Protein AF-A0A484I4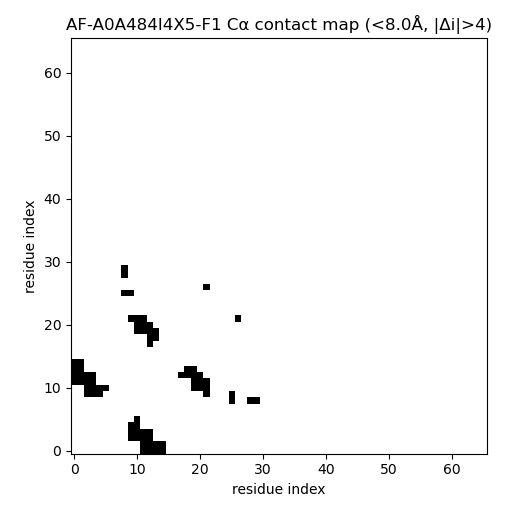X5-F1 (afdb_monomer)

Mean predicted aligned error: 13.14 Å

Foldseek 3Di:
DDWDDDPNAIWDADPPPRDIDHDDPSVVVVVVVVVVVVVVVVVVVPPDPCPVCPPVVVVVVVVVPD

InterPro domains:
  IPR027392 Transcription factor zinc-finger [PF13453] (1-31)

Solvent-accessible surface area (backbone atoms only — not comparable to full-atom values): 4188 Å² total; per-residue (Å²): 121,45,80,45,78,54,98,89,34,75,37,41,32,37,86,87,80,67,48,74,51,71,58,95,64,49,57,57,52,50,51,57,51,49,54,51,53,53,52,53,49,52,54,63,59,69,73,68,68,84,73,83,66,66,74,66,56,59,61,56,60,66,68,68,74,117

Radius of gyration: 21.01 Å; Cα contacts (8 Å, |Δi|>4): 37; chains: 1; bounding box: 43×42×41 Å

Structure (mmCIF, N/CA/C/O backbone):
data_AF-A0A484I4X5-F1
#
_entry.id   AF-A0A484I4X5-F1
#
loop_
_atom_site.group_PDB
_atom_site.id
_atom_site.type_symbol
_atom_site.label_atom_id
_atom_site.label_alt_id
_atom_site.label_comp_id
_atom_site.label_asym_id
_atom_site.label_entity_id
_atom_site.label_seq_id
_atom_site.pdbx_PDB_ins_code
_atom_site.Cartn_x
_atom_site.Cartn_y
_atom_site.Cartn_z
_atom_site.occupancy
_atom_site.B_iso_or_equiv
_atom_site.auth_seq_id
_atom_site.auth_comp_id
_atom_site.auth_asym_id
_atom_site.auth_atom_id
_atom_site.pdbx_PDB_model_num
ATOM 1 N N . MET A 1 1 ? -18.618 1.704 9.812 1.00 71.50 1 MET A N 1
ATOM 2 C CA . MET A 1 1 ? -17.329 1.025 9.592 1.00 71.50 1 MET A CA 1
ATOM 3 C C . MET A 1 1 ? -17.525 0.029 8.463 1.00 71.50 1 MET A C 1
ATOM 5 O O . MET A 1 1 ? -18.503 -0.708 8.532 1.00 71.50 1 MET A O 1
ATOM 9 N N . ARG A 1 2 ? -16.713 0.059 7.402 1.00 84.50 2 ARG A N 1
ATOM 10 C CA . ARG A 1 2 ? -16.781 -0.932 6.317 1.00 84.50 2 ARG A CA 1
ATOM 11 C C . ARG A 1 2 ? -15.443 -1.653 6.234 1.00 84.50 2 ARG A C 1
ATOM 13 O O . ARG A 1 2 ? -14.444 -1.016 5.922 1.00 84.50 2 ARG A O 1
ATOM 20 N N . ILE A 1 3 ? -15.476 -2.959 6.471 1.00 86.38 3 ILE A N 1
ATOM 21 C CA . ILE A 1 3 ? -14.331 -3.846 6.286 1.00 86.38 3 ILE A CA 1
ATOM 22 C C . ILE A 1 3 ? -14.286 -4.256 4.813 1.00 86.38 3 ILE A C 1
ATOM 24 O O . ILE A 1 3 ? -15.316 -4.586 4.212 1.00 86.38 3 ILE A O 1
ATOM 28 N N . SER A 1 4 ? -13.104 -4.203 4.211 1.00 87.62 4 SER A N 1
ATOM 29 C CA . SER A 1 4 ? -12.862 -4.707 2.859 1.00 87.62 4 SER A CA 1
ATOM 30 C C . SER A 1 4 ? -11.519 -5.416 2.791 1.00 87.62 4 SER A C 1
ATOM 32 O O . SER A 1 4 ? -10.548 -4.912 3.338 1.00 87.62 4 SER A O 1
ATOM 34 N N . SER A 1 5 ? -11.444 -6.550 2.096 1.00 87.06 5 SER A N 1
ATOM 35 C CA . SER A 1 5 ? -10.170 -7.227 1.859 1.00 87.06 5 SER A CA 1
ATOM 36 C C . SER A 1 5 ? -9.604 -6.834 0.493 1.00 87.06 5 SER A C 1
ATOM 38 O O . SER A 1 5 ? -10.304 -6.852 -0.525 1.00 87.06 5 SER A O 1
ATOM 40 N N . ARG A 1 6 ? -8.329 -6.438 0.452 1.00 84.31 6 ARG A N 1
ATOM 41 C CA . ARG A 1 6 ? -7.606 -6.134 -0.793 1.00 84.31 6 ARG A CA 1
ATOM 42 C C . ARG A 1 6 ? -6.238 -6.778 -0.755 1.00 84.31 6 ARG A C 1
ATOM 44 O O . ARG A 1 6 ? -5.482 -6.554 0.179 1.00 84.31 6 ARG A O 1
ATOM 51 N N . MET A 1 7 ? -5.920 -7.571 -1.778 1.00 83.12 7 MET A N 1
ATOM 52 C CA . MET A 1 7 ? -4.616 -8.240 -1.899 1.00 83.12 7 MET A CA 1
ATOM 53 C C . MET A 1 7 ? -4.219 -9.041 -0.638 1.00 83.12 7 MET A C 1
ATOM 55 O O . MET A 1 7 ? -3.043 -9.150 -0.310 1.00 83.12 7 MET A O 1
ATOM 59 N N . GLY A 1 8 ? -5.208 -9.590 0.080 1.00 84.25 8 GLY A N 1
ATOM 60 C CA . GLY A 1 8 ? -4.993 -10.342 1.323 1.00 84.25 8 GLY A CA 1
ATOM 61 C C . GLY A 1 8 ? -4.748 -9.493 2.579 1.00 84.25 8 GLY A C 1
ATOM 62 O O . GLY A 1 8 ? -4.297 -10.039 3.583 1.00 84.25 8 GLY A O 1
ATOM 63 N N . VAL A 1 9 ? -5.024 -8.186 2.525 1.00 87.81 9 VAL A N 1
ATOM 64 C CA . VAL A 1 9 ? -4.972 -7.248 3.659 1.00 87.81 9 VAL A CA 1
ATOM 65 C C . VAL A 1 9 ? -6.390 -6.806 4.013 1.00 87.81 9 VAL A C 1
ATOM 67 O O . VAL A 1 9 ? -7.165 -6.483 3.101 1.00 87.81 9 VAL A O 1
ATOM 70 N N . GLU A 1 10 ? -6.744 -6.813 5.299 1.00 89.31 10 GLU A N 1
ATOM 71 C CA . GLU A 1 10 ? -8.019 -6.274 5.769 1.00 89.31 10 GLU A CA 1
ATOM 72 C C . GLU A 1 10 ? -7.899 -4.755 5.905 1.00 89.31 10 GLU A C 1
ATOM 74 O O . GLU A 1 10 ? -6.900 -4.208 6.355 1.00 89.31 10 GLU A O 1
ATOM 79 N N . ILE A 1 11 ? -8.892 -4.039 5.388 1.00 89.81 11 ILE A N 1
ATOM 80 C CA . ILE A 1 11 ? -8.892 -2.581 5.354 1.00 89.81 11 ILE A CA 1
ATOM 81 C C . ILE A 1 11 ? -10.180 -2.092 5.974 1.00 89.81 11 ILE A C 1
ATOM 83 O O . ILE A 1 11 ? -11.278 -2.347 5.461 1.00 89.81 11 ILE A O 1
ATOM 87 N N . ASP A 1 12 ? -10.002 -1.308 7.024 1.00 91.12 12 ASP A N 1
ATOM 88 C CA . ASP A 1 12 ? -11.065 -0.737 7.815 1.00 91.12 12 ASP A CA 1
ATOM 89 C C . ASP A 1 12 ? -11.306 0.716 7.408 1.00 91.12 12 ASP A C 1
ATOM 91 O O . ASP A 1 12 ? -10.483 1.602 7.648 1.00 91.12 12 ASP A O 1
ATOM 95 N N . GLN A 1 13 ? -12.438 0.971 6.745 1.00 92.19 13 GLN A N 1
ATOM 96 C CA . GLN A 1 13 ? -12.756 2.289 6.200 1.00 92.19 13 GLN A CA 1
ATOM 97 C C . GLN A 1 13 ? -13.914 2.967 6.940 1.00 92.19 13 GLN A C 1
ATOM 99 O O . GLN A 1 13 ? -15.020 2.427 7.091 1.00 92.19 13 GLN A O 1
ATOM 104 N N . CYS A 1 14 ? -13.686 4.224 7.320 1.00 92.00 14 CYS A N 1
ATOM 105 C CA . CYS A 1 14 ? -14.734 5.117 7.787 1.00 92.00 14 CYS A CA 1
ATOM 106 C C . CYS A 1 14 ? -15.526 5.691 6.591 1.00 92.00 14 CYS A C 1
ATOM 108 O O . CYS A 1 14 ? -14.944 6.365 5.739 1.00 92.00 14 CYS A O 1
ATOM 110 N N . PRO A 1 15 ? -16.854 5.480 6.506 1.00 84.94 15 PRO A N 1
ATOM 111 C CA . PRO A 1 15 ? -17.649 5.912 5.354 1.00 84.94 15 PRO A CA 1
ATOM 112 C C . PRO A 1 15 ? -17.871 7.432 5.274 1.00 84.94 15 PRO A C 1
ATOM 114 O O . PRO A 1 15 ? -18.215 7.924 4.204 1.00 84.94 15 PRO A O 1
ATOM 117 N N . SER A 1 16 ? -17.682 8.179 6.368 1.00 89.69 16 SER A N 1
ATOM 118 C CA . SER A 1 16 ? -17.921 9.630 6.408 1.00 89.69 16 SER A CA 1
ATOM 119 C C . SER A 1 16 ? -16.686 10.448 6.025 1.00 89.69 16 SER A C 1
ATOM 121 O O . SER A 1 16 ? -16.775 11.334 5.182 1.00 89.69 16 SER A O 1
ATOM 123 N N . CYS A 1 17 ? -15.523 10.139 6.607 1.00 91.81 17 CYS A N 1
ATOM 124 C CA . CYS A 1 17 ? -14.277 10.877 6.370 1.00 91.81 17 CYS A CA 1
ATOM 125 C C . CYS A 1 17 ? -13.309 10.173 5.409 1.00 91.81 17 CYS A C 1
ATOM 127 O O . CYS A 1 17 ? -12.261 10.728 5.095 1.00 91.81 17 CYS A O 1
ATOM 129 N N . LYS A 1 18 ? -13.638 8.953 4.956 1.00 85.12 18 LYS A N 1
ATOM 130 C CA . LYS A 1 18 ? -12.762 8.079 4.153 1.00 85.12 18 LYS A CA 1
ATOM 131 C C . LYS A 1 18 ? -11.438 7.716 4.839 1.00 85.12 18 LYS A C 1
ATOM 133 O O . LYS A 1 18 ? -10.547 7.198 4.172 1.00 85.12 18 LYS A O 1
ATOM 138 N N . GLY A 1 19 ? -11.322 7.954 6.149 1.00 89.44 19 GLY A N 1
ATOM 139 C CA . GLY A 1 19 ? -10.187 7.515 6.954 1.00 89.44 19 GLY A CA 1
ATOM 140 C C . GLY A 1 19 ? -10.035 5.998 6.894 1.00 89.44 19 GLY A C 1
ATOM 141 O O . GLY A 1 19 ? -11.037 5.277 6.875 1.00 89.44 19 GLY A O 1
ATOM 142 N N . VAL A 1 20 ? -8.786 5.545 6.828 1.00 89.44 20 VAL A N 1
ATOM 143 C CA . VAL A 1 20 ? -8.420 4.132 6.749 1.00 89.44 20 VAL A CA 1
ATOM 144 C C . VAL A 1 20 ? -7.573 3.783 7.964 1.00 89.44 20 VAL A C 1
ATOM 146 O O . VAL A 1 20 ? -6.630 4.510 8.280 1.00 89.44 20 VAL A O 1
ATOM 149 N N . TRP A 1 21 ? -7.914 2.686 8.630 1.00 90.38 21 TRP A N 1
ATOM 150 C CA . TRP A 1 21 ? -7.134 2.120 9.726 1.00 90.38 21 TRP A CA 1
ATOM 151 C C . TRP A 1 21 ? -6.555 0.771 9.302 1.00 90.38 21 TRP A C 1
ATOM 153 O O . TRP A 1 21 ? -7.176 0.038 8.532 1.00 90.38 21 TRP A O 1
ATOM 163 N N . LEU A 1 22 ? -5.326 0.516 9.747 1.00 87.12 22 LEU A N 1
ATOM 164 C CA . LEU A 1 22 ? -4.533 -0.665 9.418 1.00 87.12 22 LEU A CA 1
ATOM 165 C C . LEU A 1 22 ? -3.903 -1.189 10.703 1.00 87.12 22 LEU A C 1
ATOM 167 O O . LEU A 1 22 ? -3.402 -0.394 11.508 1.00 87.12 22 LEU A O 1
ATOM 171 N N . ASP A 1 23 ? -3.871 -2.507 10.856 1.00 85.50 23 ASP A N 1
ATOM 172 C CA . ASP A 1 23 ? -3.252 -3.135 12.014 1.00 85.50 23 ASP A CA 1
ATOM 173 C C . ASP A 1 23 ? -1.725 -3.235 11.886 1.00 85.50 23 ASP A C 1
ATOM 175 O O . ASP A 1 23 ? -1.111 -3.134 10.812 1.00 85.50 23 ASP A O 1
ATOM 179 N N . ARG A 1 24 ? -1.069 -3.457 13.032 1.00 81.19 24 ARG A N 1
ATOM 180 C CA . ARG A 1 24 ? 0.382 -3.651 13.095 1.00 81.19 24 ARG A CA 1
ATOM 181 C C . ARG A 1 24 ? 0.763 -4.931 12.342 1.00 81.19 24 ARG A C 1
ATOM 183 O O . ARG A 1 24 ? 0.483 -6.031 12.799 1.00 81.19 24 ARG A O 1
ATOM 190 N N . GLY A 1 25 ? 1.442 -4.773 11.207 1.00 82.38 25 GLY A N 1
ATOM 191 C CA . GLY A 1 25 ? 1.873 -5.870 10.328 1.00 82.38 25 GLY A CA 1
ATOM 192 C C . GLY A 1 25 ? 1.125 -5.922 8.992 1.00 82.38 25 GLY A C 1
ATOM 193 O O . GLY A 1 25 ? 1.664 -6.430 8.011 1.00 82.38 25 GLY A O 1
ATOM 194 N N . GLU A 1 26 ? -0.062 -5.324 8.899 1.00 86.75 26 GLU A N 1
ATOM 195 C CA . GLU A 1 26 ? -0.759 -5.141 7.620 1.00 86.75 26 GLU A CA 1
ATOM 196 C C . GLU A 1 26 ? -0.108 -4.057 6.768 1.00 86.75 26 GLU A C 1
ATOM 198 O O . GLU A 1 26 ? 0.087 -4.239 5.565 1.00 86.75 26 GLU A O 1
ATOM 203 N N . LEU A 1 27 ? 0.320 -2.967 7.411 1.00 86.56 27 LEU A N 1
ATOM 204 C CA . LEU A 1 27 ? 1.096 -1.914 6.761 1.00 86.56 27 LEU A CA 1
ATOM 205 C C . LEU A 1 27 ? 2.374 -2.474 6.119 1.00 86.56 27 LEU A C 1
ATOM 207 O O . LEU A 1 27 ? 2.695 -2.133 4.988 1.00 86.56 27 LEU A O 1
ATOM 211 N N . GLU A 1 28 ? 3.068 -3.385 6.806 1.00 87.38 28 GLU A N 1
ATOM 212 C CA . GLU A 1 28 ? 4.294 -3.995 6.282 1.00 87.38 28 GLU A CA 1
ATOM 213 C C . GLU A 1 28 ? 4.016 -4.870 5.050 1.00 87.38 28 GLU A C 1
ATOM 215 O O . GLU A 1 28 ? 4.775 -4.837 4.081 1.00 87.38 28 GLU A O 1
ATOM 220 N N . LYS A 1 29 ? 2.898 -5.613 5.041 1.00 87.06 29 LYS A N 1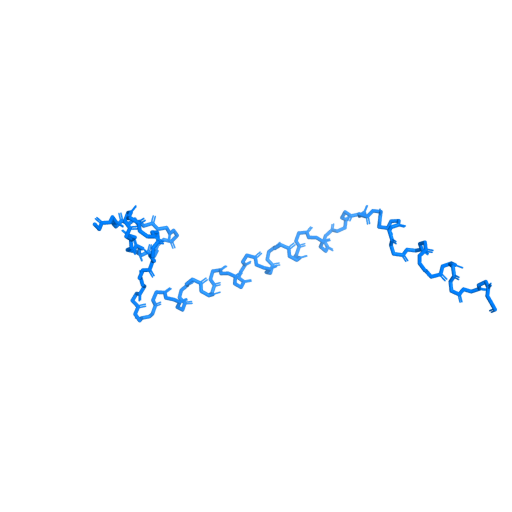
AT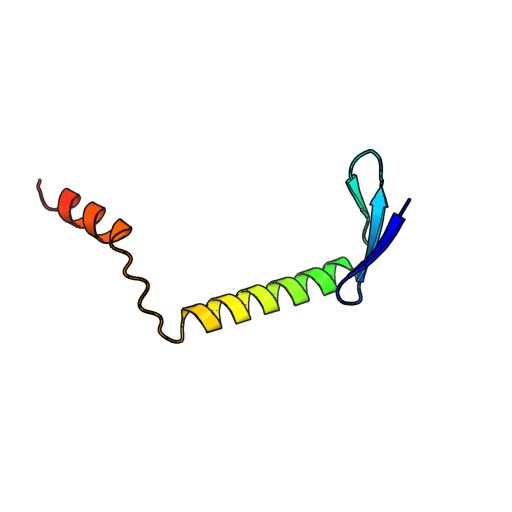OM 221 C CA . LYS A 1 29 ? 2.460 -6.363 3.854 1.00 87.06 29 LYS A CA 1
ATOM 222 C C . LYS A 1 29 ? 2.182 -5.428 2.677 1.00 87.06 29 LYS A C 1
ATOM 224 O O . LYS A 1 29 ? 2.611 -5.733 1.567 1.00 87.06 29 LYS A O 1
ATOM 229 N N . LEU A 1 30 ? 1.504 -4.302 2.911 1.00 87.12 30 LEU A N 1
ATOM 230 C CA . LEU A 1 30 ? 1.231 -3.312 1.866 1.00 87.12 30 LEU A CA 1
ATOM 231 C C . LEU A 1 30 ? 2.519 -2.707 1.304 1.00 87.12 30 LEU A C 1
ATOM 233 O O . LEU A 1 30 ? 2.644 -2.626 0.085 1.00 87.12 30 LEU A O 1
ATOM 237 N N . THR A 1 31 ? 3.490 -2.359 2.151 1.00 87.69 31 THR A N 1
ATOM 238 C CA . THR A 1 31 ? 4.789 -1.839 1.697 1.00 87.69 31 THR A CA 1
ATOM 239 C C . THR A 1 31 ? 5.524 -2.847 0.815 1.00 87.69 31 THR A C 1
ATOM 241 O O . THR A 1 31 ? 5.964 -2.495 -0.273 1.00 87.69 31 THR A O 1
ATOM 244 N N . ARG A 1 32 ? 5.573 -4.127 1.203 1.00 86.88 32 ARG A N 1
ATOM 245 C CA . ARG A 1 32 ? 6.207 -5.168 0.371 1.00 86.88 32 ARG A CA 1
ATOM 246 C C . ARG A 1 32 ? 5.500 -5.368 -0.969 1.00 86.88 32 ARG A C 1
ATOM 248 O O . ARG A 1 32 ? 6.134 -5.698 -1.967 1.00 86.88 32 ARG A O 1
ATOM 255 N N . ILE A 1 33 ? 4.174 -5.236 -0.990 1.00 86.38 33 ILE A N 1
ATOM 256 C CA . ILE A 1 33 ? 3.392 -5.298 -2.228 1.00 86.38 33 ILE A CA 1
ATOM 257 C C . ILE A 1 33 ? 3.717 -4.083 -3.109 1.00 86.38 33 ILE A C 1
ATOM 259 O O . ILE A 1 33 ? 3.938 -4.261 -4.303 1.00 86.38 33 ILE A O 1
ATOM 263 N N . GLN A 1 34 ? 3.791 -2.882 -2.527 1.00 85.44 34 GLN A N 1
ATOM 264 C CA . GLN A 1 34 ? 4.158 -1.642 -3.218 1.00 85.44 34 GLN A CA 1
ATOM 265 C C . GLN A 1 34 ? 5.536 -1.756 -3.883 1.00 85.44 34 GLN A C 1
ATOM 267 O O . GLN A 1 34 ? 5.642 -1.501 -5.079 1.00 85.44 34 GLN A O 1
ATOM 272 N N . GLU A 1 35 ? 6.550 -2.218 -3.148 1.00 83.62 35 GLU A N 1
ATOM 273 C CA . GLU A 1 35 ? 7.909 -2.431 -3.672 1.00 83.62 35 GLU A CA 1
ATOM 274 C C . GLU A 1 35 ? 7.904 -3.359 -4.899 1.00 83.62 35 GLU A C 1
ATOM 276 O O . GLU A 1 35 ? 8.492 -3.040 -5.928 1.00 83.62 35 GLU A O 1
ATOM 281 N N . ARG A 1 36 ? 7.152 -4.470 -4.848 1.00 81.44 36 ARG A N 1
ATOM 282 C CA . ARG A 1 36 ? 7.015 -5.382 -6.000 1.00 81.44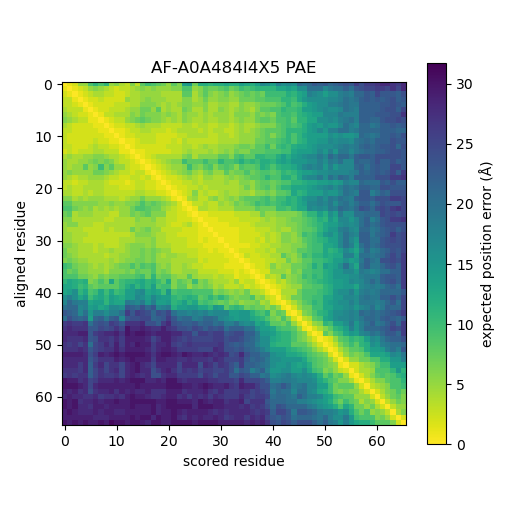 36 ARG A CA 1
ATOM 283 C C . ARG A 1 36 ? 6.353 -4.728 -7.210 1.00 81.44 36 ARG A C 1
ATOM 285 O O . ARG A 1 36 ? 6.762 -4.998 -8.334 1.00 81.44 36 ARG A O 1
ATOM 292 N N . TYR A 1 37 ? 5.324 -3.904 -7.003 1.00 79.25 37 TYR A N 1
ATOM 293 C CA . TYR A 1 37 ? 4.681 -3.178 -8.103 1.00 79.25 37 TYR A CA 1
ATOM 294 C C . TYR A 1 37 ? 5.634 -2.169 -8.752 1.00 79.25 37 TYR A C 1
ATOM 296 O O . TYR A 1 37 ? 5.612 -2.022 -9.974 1.00 79.25 37 TYR A O 1
ATOM 304 N N . GLU A 1 38 ? 6.455 -1.485 -7.954 1.00 74.25 38 GLU A N 1
ATOM 305 C CA . GLU A 1 38 ? 7.457 -0.535 -8.443 1.00 74.25 38 GLU A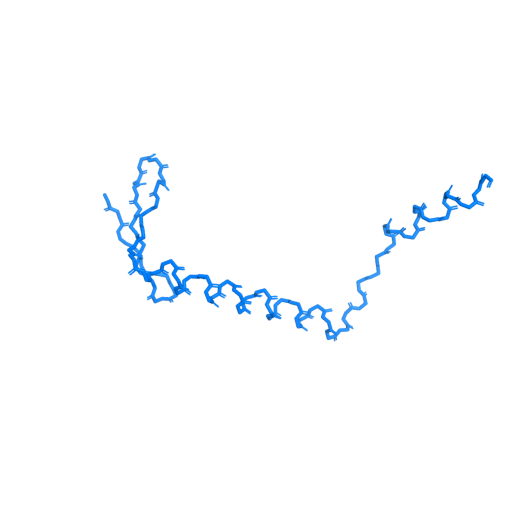 CA 1
ATOM 306 C C . GLU A 1 38 ? 8.550 -1.244 -9.256 1.00 74.25 38 GLU A C 1
ATOM 308 O O . GLU A 1 38 ? 8.851 -0.811 -10.373 1.00 74.25 38 GLU A O 1
ATOM 313 N N . ASP A 1 39 ? 9.053 -2.380 -8.765 1.00 73.00 39 ASP A N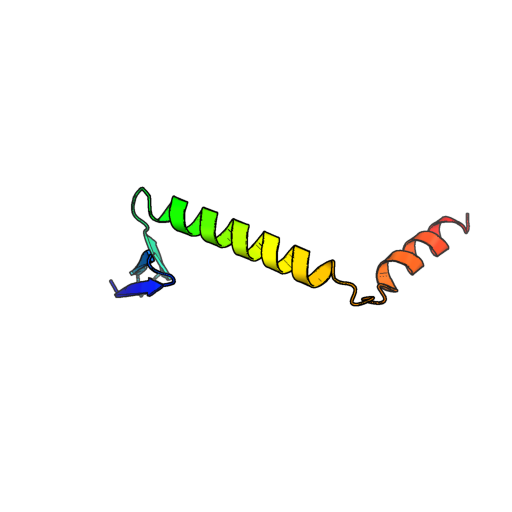 1
ATOM 314 C CA . ASP A 1 39 ? 10.026 -3.220 -9.473 1.00 73.00 39 ASP A CA 1
ATOM 315 C C . ASP A 1 39 ? 9.468 -3.753 -10.802 1.00 73.00 39 ASP A C 1
ATOM 317 O O . ASP A 1 39 ? 10.118 -3.647 -11.846 1.00 73.00 39 ASP A O 1
ATOM 321 N N . ASP A 1 40 ? 8.243 -4.288 -10.800 1.00 67.12 40 ASP A N 1
ATOM 322 C CA . ASP A 1 40 ? 7.589 -4.804 -12.008 1.00 67.12 40 ASP A CA 1
ATOM 323 C C . ASP A 1 40 ? 7.296 -3.696 -13.028 1.00 67.12 40 ASP A C 1
ATOM 325 O O . ASP A 1 40 ? 7.378 -3.926 -14.241 1.00 67.12 40 ASP A O 1
ATOM 329 N N . HIS A 1 41 ? 6.961 -2.490 -12.563 1.00 66.56 41 HIS A N 1
ATOM 330 C CA . HIS A 1 41 ? 6.763 -1.334 -13.432 1.00 66.56 41 HIS A CA 1
ATOM 331 C C . HIS A 1 41 ? 8.083 -0.913 -14.079 1.00 66.56 41 HIS A C 1
ATOM 333 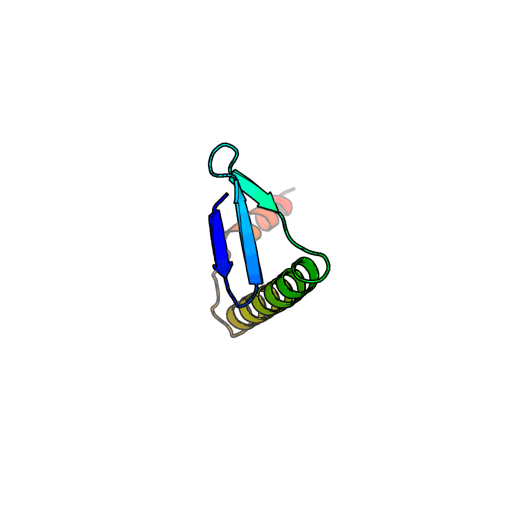O O . HIS A 1 41 ? 8.150 -0.780 -15.301 1.00 66.56 41 HIS A O 1
ATOM 339 N N . PHE A 1 42 ? 9.154 -0.784 -13.292 1.00 60.91 42 PHE A N 1
ATOM 340 C CA . PHE A 1 42 ? 10.476 -0.446 -13.814 1.00 60.91 42 PHE A CA 1
ATOM 341 C C . PHE A 1 42 ? 10.981 -1.504 -14.802 1.00 60.91 42 PHE A C 1
ATOM 343 O O . PHE A 1 42 ? 11.455 -1.164 -15.886 1.00 60.91 42 PHE A O 1
ATOM 350 N N . ARG A 1 43 ? 10.790 -2.791 -14.487 1.00 60.78 43 ARG A N 1
ATOM 351 C CA . ARG A 1 43 ? 11.137 -3.910 -15.371 1.00 60.78 43 ARG A CA 1
ATOM 352 C C . ARG A 1 43 ? 10.357 -3.870 -16.687 1.00 60.78 43 ARG A C 1
ATOM 354 O O . ARG A 1 43 ? 10.948 -4.106 -17.733 1.00 60.78 43 ARG A O 1
ATOM 361 N N . LYS A 1 44 ? 9.067 -3.515 -16.666 1.00 60.16 44 LYS A N 1
ATOM 362 C CA . LYS A 1 44 ? 8.262 -3.322 -17.889 1.00 60.16 44 LYS A CA 1
ATOM 363 C C . LYS A 1 44 ? 8.720 -2.134 -18.735 1.00 60.16 44 LYS A C 1
ATOM 365 O O . LYS A 1 44 ? 8.645 -2.217 -19.956 1.00 60.16 44 LYS A O 1
ATOM 370 N N . CYS A 1 45 ? 9.184 -1.048 -18.120 1.00 55.09 45 CYS A N 1
ATOM 371 C CA . CYS A 1 45 ? 9.692 0.124 -18.842 1.00 55.09 45 CYS A CA 1
ATOM 372 C C . CYS A 1 45 ? 11.111 -0.084 -19.400 1.00 55.09 45 CYS A C 1
ATOM 374 O O . CYS A 1 45 ? 11.480 0.552 -20.381 1.00 55.09 45 CYS A O 1
ATOM 376 N N . HIS A 1 46 ? 11.905 -0.968 -18.791 1.00 57.47 46 HIS A N 1
ATOM 377 C CA . HIS A 1 46 ? 13.300 -1.212 -19.167 1.00 57.47 46 HIS A CA 1
ATOM 378 C C . HIS A 1 46 ? 13.472 -2.326 -20.226 1.00 57.47 46 HIS A C 1
ATOM 380 O O . HIS A 1 46 ? 14.579 -2.533 -20.722 1.00 57.47 46 HIS A O 1
ATOM 386 N N . ASP A 1 47 ? 12.388 -3.007 -20.620 1.00 53.47 47 ASP A N 1
ATOM 387 C CA . ASP A 1 47 ? 12.372 -4.020 -21.695 1.00 53.47 47 ASP A CA 1
ATOM 388 C C . ASP A 1 47 ? 12.158 -3.413 -23.105 1.00 53.47 47 ASP A C 1
ATOM 390 O O . ASP A 1 47 ? 11.764 -4.094 -24.047 1.00 53.47 47 ASP A O 1
ATOM 394 N N . GLY A 1 48 ? 12.447 -2.117 -23.280 1.00 58.44 48 GLY A N 1
ATOM 395 C CA . GLY A 1 48 ? 12.732 -1.560 -24.608 1.00 58.44 48 GLY A CA 1
ATOM 396 C C . GLY A 1 48 ? 11.540 -1.089 -25.443 1.00 58.44 48 GLY A C 1
ATOM 397 O O . GLY A 1 48 ? 11.581 -1.209 -26.666 1.00 58.44 48 GLY A O 1
ATOM 398 N N . MET A 1 49 ? 10.511 -0.483 -24.841 1.00 48.66 49 MET A N 1
ATOM 399 C CA . MET A 1 49 ? 9.725 0.490 -25.609 1.00 48.66 49 MET A CA 1
ATOM 400 C C . MET A 1 49 ? 10.467 1.820 -25.578 1.00 48.66 49 MET A C 1
ATOM 402 O O . MET A 1 49 ? 10.529 2.474 -24.539 1.00 48.66 49 MET A O 1
ATOM 406 N N . ASP A 1 50 ? 11.045 2.181 -26.719 1.00 52.31 50 ASP A N 1
ATOM 407 C CA . ASP A 1 50 ? 11.619 3.492 -27.006 1.00 52.31 50 ASP A CA 1
ATOM 408 C C . ASP A 1 50 ? 10.496 4.541 -26.900 1.00 52.31 50 ASP A C 1
ATOM 410 O O . ASP A 1 50 ? 9.813 4.873 -27.869 1.00 52.31 50 ASP A O 1
ATOM 414 N N . TYR A 1 51 ? 10.189 4.967 -25.672 1.00 51.84 51 TYR A N 1
ATOM 415 C CA . TYR A 1 51 ? 9.368 6.143 -25.436 1.00 51.84 51 TYR A CA 1
ATOM 416 C C . TYR A 1 51 ? 10.220 7.320 -25.895 1.00 51.84 51 TYR A C 1
ATOM 418 O O . TYR A 1 51 ? 11.135 7.741 -25.189 1.00 51.84 51 TYR A O 1
ATOM 426 N N . ASP A 1 52 ? 9.943 7.783 -27.109 1.00 55.19 52 ASP A N 1
ATOM 427 C CA . ASP A 1 52 ? 10.586 8.918 -27.762 1.00 55.19 52 ASP A CA 1
ATOM 428 C C . ASP A 1 52 ? 10.358 10.183 -26.900 1.00 55.19 52 ASP A C 1
ATOM 430 O O . ASP A 1 52 ? 9.377 10.909 -27.053 1.00 55.19 52 ASP A O 1
ATOM 434 N N . ASP A 1 53 ? 11.206 10.389 -25.885 1.00 55.62 53 ASP A N 1
ATOM 435 C CA . ASP A 1 53 ? 11.175 11.533 -24.965 1.00 55.62 53 ASP A CA 1
ATOM 436 C C . ASP A 1 53 ? 11.852 12.740 -25.637 1.00 55.62 53 ASP A C 1
ATOM 438 O O . ASP A 1 53 ? 12.985 13.152 -25.343 1.00 55.62 53 ASP A O 1
ATOM 442 N N . ASP A 1 54 ? 11.121 13.332 -26.577 1.00 59.78 54 ASP A N 1
ATOM 443 C CA . ASP A 1 54 ? 11.440 14.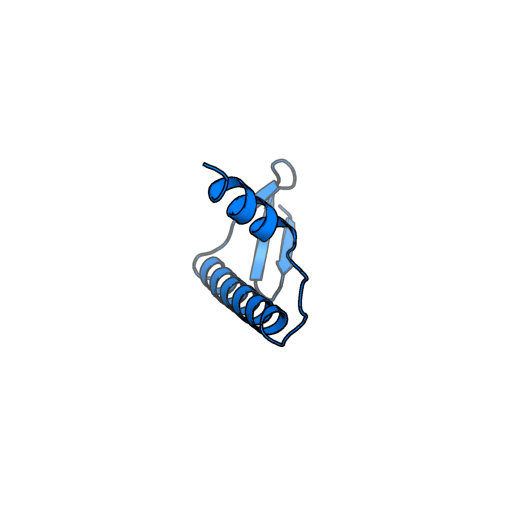595 -27.239 1.00 59.78 54 ASP A CA 1
ATOM 444 C C . ASP A 1 54 ? 11.350 15.815 -26.288 1.00 59.78 54 ASP A C 1
ATOM 446 O O . ASP A 1 54 ? 11.822 16.919 -26.613 1.00 59.78 54 ASP A O 1
ATOM 450 N N . TYR A 1 55 ? 10.831 15.635 -25.068 1.00 61.34 55 TYR A N 1
ATOM 451 C CA . TYR A 1 55 ? 10.612 16.701 -24.089 1.00 61.34 55 TYR A CA 1
ATOM 452 C C . TYR A 1 55 ? 11.912 17.159 -23.398 1.00 61.34 55 TYR A C 1
ATOM 454 O O . TYR A 1 55 ? 12.137 18.369 -23.236 1.00 61.34 55 TYR A O 1
ATOM 462 N N . TYR A 1 56 ? 12.838 16.252 -23.060 1.00 54.03 56 TYR A N 1
ATOM 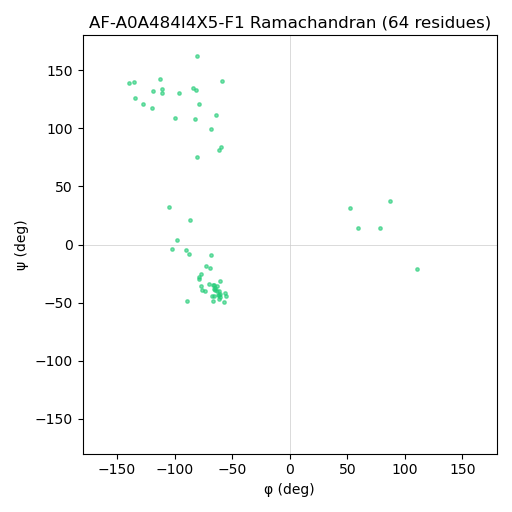463 C CA . TYR A 1 56 ? 14.115 16.636 -22.426 1.00 54.03 56 TYR A CA 1
ATOM 464 C C . TYR A 1 56 ? 15.167 17.200 -23.398 1.00 54.03 56 TYR A C 1
ATOM 466 O O . TYR A 1 56 ? 15.968 18.070 -23.020 1.00 54.03 56 TYR A O 1
ATOM 474 N N . HIS A 1 57 ? 15.167 16.776 -24.664 1.00 59.47 57 HIS A N 1
ATOM 475 C CA . HIS A 1 57 ? 16.192 17.180 -25.639 1.00 59.47 57 HIS A CA 1
ATOM 476 C C . HIS A 1 57 ? 16.078 18.654 -26.057 1.00 59.47 57 HIS A C 1
ATOM 478 O O . HIS A 1 57 ? 17.091 19.354 -26.200 1.00 59.47 57 HIS A O 1
ATOM 484 N N . ARG A 1 58 ? 14.854 19.190 -26.124 1.00 57.56 58 ARG A N 1
ATOM 485 C CA . ARG A 1 58 ? 14.605 20.607 -26.442 1.00 57.56 58 ARG A CA 1
ATOM 486 C C . ARG A 1 58 ? 15.242 21.567 -25.427 1.00 57.56 58 ARG A C 1
ATOM 488 O O . ARG A 1 58 ? 15.658 22.670 -25.788 1.00 57.56 58 ARG A O 1
ATOM 495 N N . ARG A 1 59 ? 15.359 21.162 -24.158 1.00 53.62 59 ARG A N 1
ATOM 496 C CA . ARG A 1 59 ? 15.900 22.013 -23.081 1.00 53.62 59 ARG A CA 1
ATOM 497 C C . ARG A 1 59 ? 17.431 22.083 -23.086 1.00 53.62 59 ARG A C 1
ATOM 499 O O . ARG A 1 59 ? 17.981 23.107 -22.683 1.00 53.62 59 ARG A O 1
ATOM 506 N N . LYS A 1 60 ? 18.120 21.044 -23.576 1.00 50.22 60 LYS A N 1
ATOM 507 C CA . LYS A 1 60 ? 19.588 21.044 -23.750 1.00 50.22 60 LYS A CA 1
ATOM 508 C C . LYS A 1 60 ? 20.035 21.836 -24.981 1.00 50.22 60 LYS A C 1
ATOM 510 O O . LYS A 1 60 ? 21.045 22.529 -24.901 1.00 50.22 60 LYS A O 1
ATOM 515 N N . LEU A 1 61 ? 19.272 21.808 -26.074 1.00 56.41 61 LEU A N 1
ATOM 516 C CA . LEU A 1 61 ? 19.578 22.590 -27.282 1.00 56.41 61 LEU A CA 1
ATOM 517 C C . LEU A 1 61 ? 19.489 24.105 -27.032 1.00 56.41 61 LEU A C 1
ATOM 519 O O . LEU A 1 61 ? 20.353 24.849 -27.484 1.00 56.41 61 LEU A O 1
ATOM 523 N N . LYS A 1 62 ? 18.527 24.560 -26.215 1.00 54.25 62 LYS A N 1
ATOM 524 C CA . LYS A 1 62 ? 18.415 25.978 -25.818 1.00 54.25 62 LYS A CA 1
ATOM 525 C C . LYS A 1 62 ? 19.531 26.468 -24.882 1.00 54.25 62 LYS A C 1
ATOM 527 O O . LYS A 1 62 ? 19.751 27.668 -24.806 1.00 54.25 62 LYS A O 1
ATOM 532 N N . LYS A 1 63 ? 20.236 25.573 -24.176 1.00 53.06 63 LYS A N 1
ATOM 533 C CA . LYS A 1 63 ? 21.346 25.929 -23.266 1.00 53.06 63 LYS A CA 1
ATOM 534 C C . LYS A 1 63 ? 22.715 26.022 -23.950 1.00 53.06 63 LYS A C 1
ATOM 536 O O . LYS A 1 63 ? 23.663 26.447 -23.309 1.00 53.06 63 LYS A O 1
ATOM 541 N N . ARG A 1 64 ? 22.825 25.621 -25.221 1.00 52.97 64 ARG A N 1
ATOM 542 C CA . ARG A 1 64 ? 24.051 25.731 -26.037 1.00 52.97 64 ARG A CA 1
ATOM 543 C C . ARG A 1 64 ? 24.057 26.968 -26.947 1.00 52.97 64 ARG A C 1
ATOM 545 O O . ARG A 1 64 ? 24.962 27.107 -27.756 1.00 52.97 64 ARG A O 1
ATOM 552 N N . ALA A 1 65 ? 23.029 27.813 -26.848 1.00 57.53 65 ALA A N 1
ATOM 553 C CA . ALA A 1 65 ? 22.835 29.008 -27.668 1.00 57.53 65 ALA A CA 1
ATOM 554 C C . ALA A 1 65 ? 23.153 30.315 -26.908 1.00 57.53 65 ALA A C 1
ATOM 556 O O . ALA A 1 65 ? 22.512 31.334 -27.152 1.00 57.53 65 ALA A O 1
ATOM 557 N N . PHE A 1 66 ? 24.113 30.265 -25.981 1.00 54.84 66 PHE A N 1
ATOM 558 C CA . PHE A 1 66 ? 24.800 31.422 -25.404 1.00 54.84 66 PHE A CA 1
ATOM 559 C C . PHE A 1 66 ? 26.299 31.138 -25.383 1.00 54.84 66 PHE A C 1
ATOM 561 O O . PHE A 1 66 ? 26.651 29.978 -25.064 1.00 54.84 66 PHE A O 1
#

Secondary structure (DSSP, 8-state):
-EEEEETTEEEEE-TTT--EE--TTHHHHHHHHHHHHHHHHHHHHHS------HHHHHHHHGGG--

Nearest PDB structures (foldseek):
  6df9-assembly1_A  TM=5.603E-01  e=1.655E+00  Homo sapiens
  6dfb-assembly1_A  TM=5.739E-01  e=2.028E+00  Homo sapiens
  6dfa-assembly1_A  TM=5.728E-01  e=2.659E+00  Homo sapiens
  5vmw-assembly1_A  TM=5.677E-01  e=2.659E+00  Homo sapiens

Organism: NCBI:txid1798806

Sequence (66 aa):
MRISSRMGVEIDQCPSCKGVWLDRGELEKLTRIQERYEDDHFRKCHDGMDYDDDYYHRRKLKKRAF

pLDDT: mean 73.78, std 15.0, range [48.66, 92.19]